Protein AF-A0A1G2DKD1-F1 (afdb_monomer_lite)

Secondary structure (DSSP, 8-state):
---------------------------SS--------------------THHHHHHHH-SSEEE---B-SEEEEEEEEEE-SSSEEEEEEEEETTEEEEEEEEEPPBPSSEEEEEEEEEEEEEPTTEEEEEEEEE--SSSS--TTTSPBPB-TTS-B-EEEEEE-TT---GGG-----

Foldseek 3Di:
DDDDDDDDDDDPPDDPDDDDDDPDDDDDDDDDDDDDDDDDDDDDPPPVQCDVVVVVVQPQWAWAAAAAAWFFKGWGAKTAAQAKWKWWKAFDDPNDGHDTFWIFWIDGNGMDGRTMIGGNDIDDAFGKMKIFIWHDDDPPDDDPVGGDFDADPVRHGHMDIHHYHNPGDHRNPDDPRD

Radius of gyration: 24.2 Å; chains: 1; bounding box: 94×56×39 Å

pLDDT: mean 76.63, std 26.27, range [29.2, 98.81]

Sequence (178 aa):
MQKNILIAVVALVVLVGGLWYAGMLNSLLGGAASSPDETQGDVGNTVPTSSGAQFAALGPNAIYVAEQRPGKELIANMVNLASRGYVVIHESLEGTPGPIIGNSELLEKAENNNVRIVLSRPAYDDEELIAMLHSEKEYAGFDPVKDLPIKDTAGNPVHMIFHVSAGAPDPATVEVAF

InterPro domains:
  IPR055706 Cell surface glycoprotein 1/2, DUF7282 [PF23951] (65-159)

Organism: NCBI:txid1798667

Structure (mmCIF, N/CA/C/O backbone):
data_AF-A0A1G2DKD1-F1
#
_entry.id   AF-A0A1G2DKD1-F1
#
loop_
_atom_site.group_PDB
_atom_site.id
_atom_site.type_symbol
_atom_site.label_atom_id
_atom_site.label_alt_id
_atom_site.label_comp_id
_atom_site.label_asym_id
_atom_site.label_entity_id
_atom_site.label_seq_id
_atom_site.pdbx_PDB_ins_code
_atom_site.Cartn_x
_atom_site.Cartn_y
_atom_site.Cartn_z
_atom_site.occupancy
_atom_site.B_iso_or_equiv
_atom_site.auth_seq_id
_atom_site.auth_comp_id
_atom_site.auth_asym_id
_atom_site.auth_atom_id
_atom_site.pdbx_PDB_model_num
ATOM 1 N N . MET A 1 1 ? -55.935 -20.746 -15.051 1.00 37.72 1 MET A N 1
ATOM 2 C CA . MET A 1 1 ? -55.116 -21.976 -14.987 1.00 37.72 1 MET A CA 1
ATOM 3 C C . MET A 1 1 ? -53.749 -21.604 -14.434 1.00 37.72 1 MET A C 1
ATOM 5 O O . MET A 1 1 ? -52.979 -20.966 -15.136 1.00 37.72 1 MET A O 1
ATOM 9 N N . GLN A 1 2 ? -53.497 -21.909 -13.160 1.00 37.88 2 GLN A N 1
ATOM 10 C CA . GLN A 1 2 ? -52.181 -21.797 -12.525 1.00 37.88 2 GLN A CA 1
ATOM 11 C C . GLN A 1 2 ? -51.426 -23.112 -12.731 1.00 37.88 2 GLN A C 1
ATOM 13 O O . GLN A 1 2 ? -52.032 -24.181 -12.647 1.00 37.88 2 GLN A O 1
ATOM 18 N N . LYS A 1 3 ? -50.123 -23.040 -13.010 1.00 51.81 3 LYS A N 1
ATOM 19 C CA . LYS A 1 3 ? -49.246 -24.208 -13.105 1.00 51.81 3 LYS A CA 1
ATOM 20 C C . LYS A 1 3 ? -48.131 -24.041 -12.074 1.00 51.81 3 LYS A C 1
ATOM 22 O O . LYS A 1 3 ? -47.161 -23.336 -12.321 1.00 51.81 3 LYS A O 1
ATOM 27 N N . ASN A 1 4 ? -48.302 -24.671 -10.916 1.00 42.78 4 ASN A N 1
ATOM 28 C CA . ASN A 1 4 ? -47.253 -24.836 -9.914 1.00 42.78 4 ASN A CA 1
ATOM 29 C C . ASN A 1 4 ? -46.437 -26.071 -10.312 1.00 42.78 4 ASN A C 1
ATOM 31 O O . ASN A 1 4 ? -47.014 -27.154 -10.413 1.00 42.78 4 ASN A O 1
ATOM 35 N N . ILE A 1 5 ? -45.125 -25.936 -10.529 1.00 53.78 5 ILE A N 1
ATOM 36 C CA . ILE A 1 5 ? -44.210 -27.082 -10.644 1.00 53.78 5 ILE A CA 1
ATOM 37 C C . ILE A 1 5 ? -42.954 -26.830 -9.795 1.00 53.78 5 ILE A C 1
ATOM 39 O O . ILE A 1 5 ? -42.378 -25.748 -9.815 1.00 53.78 5 ILE A O 1
ATOM 43 N N . LEU A 1 6 ? -42.641 -27.880 -9.031 1.00 40.22 6 LEU A N 1
ATOM 44 C CA . LEU A 1 6 ? -41.645 -28.132 -7.987 1.00 40.22 6 LEU A CA 1
ATOM 45 C C . LEU A 1 6 ? -40.244 -27.502 -8.120 1.00 40.22 6 LEU A C 1
ATOM 47 O O . LEU A 1 6 ? -39.653 -27.439 -9.193 1.00 40.22 6 LEU A O 1
ATOM 51 N N . ILE A 1 7 ? -39.685 -27.197 -6.945 1.00 48.50 7 ILE A N 1
ATOM 52 C CA . ILE A 1 7 ? -38.282 -26.872 -6.655 1.00 48.50 7 ILE A CA 1
ATOM 53 C C . ILE A 1 7 ? -37.404 -28.128 -6.795 1.00 48.50 7 ILE A C 1
ATOM 55 O O . ILE A 1 7 ? -37.727 -29.166 -6.220 1.00 48.50 7 ILE A O 1
ATOM 59 N N . ALA A 1 8 ? -36.249 -28.001 -7.454 1.00 38.38 8 ALA A N 1
ATOM 60 C CA . ALA A 1 8 ? -35.098 -28.878 -7.252 1.00 38.38 8 ALA A CA 1
ATOM 61 C C . ALA A 1 8 ? -33.822 -28.025 -7.204 1.00 38.38 8 ALA A C 1
ATOM 63 O O . ALA A 1 8 ? -33.370 -27.484 -8.210 1.00 38.38 8 ALA A O 1
ATOM 64 N N . VAL A 1 9 ? -33.274 -27.887 -5.997 1.00 37.34 9 VAL A N 1
ATOM 65 C CA . VAL A 1 9 ? -31.916 -27.404 -5.742 1.00 37.34 9 VAL A CA 1
ATOM 66 C C . VAL A 1 9 ? -30.960 -28.469 -6.271 1.00 37.34 9 VAL A C 1
ATOM 68 O O . VAL A 1 9 ? -30.976 -29.597 -5.785 1.00 37.34 9 VAL A O 1
ATOM 71 N N . VAL A 1 10 ? -30.133 -28.129 -7.257 1.00 36.25 10 VAL A N 1
ATOM 72 C CA . VAL A 1 10 ? -29.004 -28.969 -7.670 1.00 36.25 10 VAL A CA 1
ATOM 73 C C . VAL A 1 10 ? -27.743 -28.134 -7.530 1.00 36.25 10 VAL A C 1
ATOM 75 O O . VAL A 1 10 ? -27.472 -27.238 -8.324 1.00 36.25 10 VAL A O 1
ATOM 78 N N . ALA A 1 11 ? -27.003 -28.423 -6.463 1.00 34.25 11 ALA A N 1
ATOM 79 C CA . ALA A 1 11 ? -25.645 -27.961 -6.260 1.00 34.25 11 ALA A CA 1
ATOM 80 C C . ALA A 1 11 ? -24.757 -28.532 -7.373 1.00 34.25 11 ALA A C 1
ATOM 82 O O . ALA A 1 11 ? -24.628 -29.750 -7.499 1.00 34.25 11 ALA A O 1
ATOM 83 N N . LEU A 1 12 ? -24.137 -27.660 -8.167 1.00 29.80 12 LEU A N 1
ATOM 84 C CA . LEU A 1 12 ? -23.048 -28.048 -9.054 1.00 29.80 12 LEU A CA 1
ATOM 85 C C . LEU A 1 12 ? -21.728 -27.678 -8.374 1.00 29.80 12 LEU A C 1
ATOM 87 O O . LEU A 1 12 ? -21.179 -26.598 -8.567 1.00 29.80 12 LEU A O 1
ATOM 91 N N . VAL A 1 13 ? -21.241 -28.601 -7.548 1.00 32.22 13 VAL A N 1
ATOM 92 C CA . VAL A 1 13 ? -19.846 -28.645 -7.112 1.00 32.22 13 VAL A CA 1
ATOM 93 C C . VAL A 1 13 ? -19.034 -29.136 -8.308 1.00 32.22 13 VAL A C 1
ATOM 95 O O . VAL A 1 13 ? -19.044 -30.325 -8.621 1.00 32.22 13 VAL A O 1
ATOM 98 N N . VAL A 1 14 ? -18.350 -28.229 -9.004 1.00 36.22 14 VAL A N 1
ATOM 99 C CA . VAL A 1 14 ? -17.312 -28.620 -9.964 1.00 36.22 14 VAL A CA 1
ATOM 100 C C . VAL A 1 14 ? -15.997 -28.729 -9.203 1.00 36.22 14 VAL A C 1
ATOM 102 O O . VAL A 1 14 ? -15.310 -27.749 -8.935 1.00 36.22 14 VAL A O 1
ATOM 105 N N . LEU A 1 15 ? -15.690 -29.970 -8.831 1.00 35.38 15 LEU A N 1
ATOM 106 C CA . LEU A 1 15 ? -14.383 -30.444 -8.396 1.00 35.38 15 LEU A CA 1
ATOM 107 C C . LEU A 1 15 ? -13.347 -30.231 -9.510 1.00 35.38 15 LEU A C 1
ATOM 109 O O . LEU A 1 15 ? -13.255 -31.045 -10.424 1.00 35.38 15 LEU A O 1
ATOM 113 N N . VAL A 1 16 ? -12.525 -29.189 -9.394 1.00 41.09 16 VAL A N 1
ATOM 114 C CA . VAL A 1 16 ? -11.147 -29.188 -9.921 1.00 41.09 16 VAL A CA 1
ATOM 115 C C . VAL A 1 16 ? -10.237 -28.553 -8.866 1.00 41.09 16 VAL A C 1
ATOM 117 O O . VAL A 1 16 ? -9.620 -27.515 -9.061 1.00 41.09 16 VAL A O 1
ATOM 120 N N . GLY A 1 17 ? -10.220 -29.166 -7.686 1.00 35.12 17 GLY A N 1
ATOM 121 C CA . GLY A 1 17 ? -9.303 -28.841 -6.600 1.00 35.12 17 GLY A CA 1
ATOM 122 C C . GLY A 1 17 ? -8.747 -30.146 -6.060 1.00 35.12 17 GLY A C 1
ATOM 123 O O . GLY A 1 17 ? -9.422 -30.838 -5.302 1.00 35.12 17 GLY A O 1
ATOM 124 N N . GLY A 1 18 ? -7.554 -30.527 -6.507 1.00 29.52 18 GLY A N 1
ATOM 125 C CA . GLY A 1 18 ? -6.906 -31.745 -6.040 1.00 29.52 18 GLY A CA 1
ATOM 126 C C . GLY A 1 18 ? -5.626 -32.072 -6.796 1.00 29.52 18 GLY A C 1
ATOM 127 O O . GLY A 1 18 ? -5.685 -32.429 -7.965 1.00 29.52 18 GLY A O 1
ATOM 128 N N . LEU A 1 19 ? -4.518 -32.039 -6.045 1.00 34.34 19 LEU A N 1
ATOM 129 C CA . LEU A 1 19 ? -3.216 -32.679 -6.287 1.00 34.34 19 LEU A CA 1
ATOM 130 C C . LEU A 1 19 ? -2.169 -31.907 -7.103 1.00 34.34 19 LEU A C 1
ATOM 132 O O . LEU A 1 19 ? -2.069 -32.082 -8.308 1.00 34.34 19 LEU A O 1
ATOM 136 N N . TRP A 1 20 ? -1.287 -31.209 -6.379 1.00 38.56 20 TRP A N 1
ATOM 137 C CA . TRP A 1 20 ? 0.163 -31.488 -6.360 1.00 38.56 20 TRP A CA 1
ATOM 138 C C . TRP A 1 20 ? 0.651 -31.300 -4.904 1.00 38.56 20 TRP A C 1
ATOM 140 O O . TRP A 1 20 ? 0.632 -30.192 -4.385 1.00 38.56 20 TRP A O 1
ATOM 150 N N . TYR A 1 21 ? 0.658 -32.381 -4.112 1.00 47.47 21 TYR A N 1
ATOM 151 C CA . TYR A 1 21 ? 1.835 -33.156 -3.655 1.00 47.47 21 TYR A CA 1
ATOM 152 C C . TYR A 1 21 ? 2.698 -32.397 -2.618 1.00 47.47 21 TYR A C 1
ATOM 154 O O . TYR A 1 21 ? 3.452 -31.502 -2.963 1.00 47.47 21 TYR A O 1
ATOM 162 N N . ALA A 1 22 ? 2.471 -32.571 -1.312 1.00 36.44 22 ALA A N 1
ATOM 163 C CA . ALA A 1 22 ? 2.976 -33.661 -0.459 1.00 36.44 22 ALA A CA 1
ATOM 164 C C . ALA A 1 22 ? 4.516 -33.701 -0.323 1.00 36.44 22 ALA A C 1
ATOM 166 O O . ALA A 1 22 ? 5.213 -34.361 -1.086 1.00 36.44 22 ALA A O 1
ATOM 167 N N . GLY A 1 23 ? 5.018 -33.049 0.730 1.00 34.97 23 GLY A N 1
ATOM 168 C CA . GLY A 1 23 ? 6.319 -33.297 1.359 1.00 34.97 23 GLY A CA 1
ATOM 169 C C . GLY A 1 23 ? 6.093 -33.620 2.836 1.00 34.97 23 GLY A C 1
ATOM 170 O O . GLY A 1 23 ? 6.298 -32.784 3.708 1.00 34.97 23 GLY A O 1
ATOM 171 N N . MET A 1 24 ? 5.543 -34.806 3.093 1.00 38.06 24 MET A N 1
ATOM 172 C CA . MET A 1 24 ? 5.198 -35.316 4.417 1.00 38.06 24 MET A CA 1
ATOM 173 C C . MET A 1 24 ? 6.457 -35.717 5.199 1.00 38.06 24 MET A C 1
ATOM 175 O O . MET A 1 24 ? 7.266 -36.505 4.721 1.00 38.06 24 MET A O 1
ATOM 179 N N . LEU A 1 25 ? 6.566 -35.175 6.415 1.00 43.88 25 LEU A N 1
ATOM 180 C CA . LEU A 1 25 ? 6.988 -35.840 7.655 1.00 43.88 25 LEU A CA 1
ATOM 181 C C . LEU A 1 25 ? 7.748 -37.171 7.484 1.00 43.88 25 LEU A C 1
ATOM 183 O O . LEU A 1 25 ? 7.137 -38.235 7.413 1.00 43.88 25 LEU A O 1
ATOM 187 N N . ASN A 1 26 ? 9.079 -37.115 7.557 1.00 35.94 26 ASN A N 1
ATOM 188 C CA . ASN A 1 26 ? 9.901 -38.264 7.933 1.00 35.94 26 ASN A CA 1
ATOM 189 C C . ASN A 1 26 ? 11.111 -37.808 8.760 1.00 35.94 26 ASN A C 1
ATOM 191 O O . ASN A 1 26 ? 12.180 -37.572 8.212 1.00 35.94 26 ASN A O 1
ATOM 195 N N . SER A 1 27 ? 10.932 -37.660 10.074 1.00 37.59 27 SER A N 1
ATOM 196 C CA . SER A 1 27 ? 12.035 -37.725 11.047 1.00 37.59 27 SER A CA 1
ATOM 197 C C . SER A 1 27 ? 11.489 -37.794 12.477 1.00 37.59 27 SER A C 1
ATOM 199 O O . SER A 1 27 ? 11.632 -36.867 13.271 1.00 37.59 27 SER A O 1
ATOM 201 N N . LEU A 1 28 ? 10.851 -38.910 12.815 1.00 33.91 28 LEU A N 1
ATOM 202 C CA . LEU A 1 28 ? 10.649 -39.337 14.197 1.00 33.91 28 LEU A CA 1
ATOM 203 C C . LEU A 1 28 ? 11.040 -40.815 14.256 1.00 33.91 28 LEU A C 1
ATOM 205 O O . LEU A 1 28 ? 10.446 -41.623 13.551 1.00 33.91 28 LEU A O 1
ATOM 209 N N . LEU A 1 29 ? 12.016 -41.122 15.123 1.00 35.84 29 LEU A N 1
ATOM 210 C CA . LEU A 1 29 ? 12.570 -42.443 15.479 1.00 35.84 29 LEU A CA 1
ATOM 211 C C . LEU A 1 29 ? 13.818 -42.903 14.695 1.00 35.84 29 LEU A C 1
ATOM 213 O O . LEU A 1 29 ? 13.785 -43.852 13.919 1.00 35.84 29 LEU A O 1
ATOM 217 N N . GLY A 1 30 ? 14.961 -42.292 15.012 1.00 34.75 30 GLY A N 1
ATOM 218 C CA . GLY A 1 30 ? 16.296 -42.843 14.757 1.00 34.75 30 GLY A CA 1
ATOM 219 C C . GLY A 1 30 ? 17.290 -42.212 15.729 1.00 34.75 30 GLY A C 1
ATOM 220 O O . GLY A 1 30 ? 17.668 -41.062 15.552 1.00 34.75 30 GLY A O 1
ATOM 221 N N . GLY A 1 31 ? 17.588 -42.911 16.824 1.00 30.16 31 GLY A N 1
ATOM 222 C CA . GLY A 1 31 ? 18.285 -42.358 17.982 1.00 30.16 31 GLY A CA 1
ATOM 223 C C . GLY A 1 31 ? 19.816 -42.403 17.952 1.00 30.16 31 GLY A C 1
ATOM 224 O O . GLY A 1 31 ? 20.443 -42.761 16.962 1.00 30.16 31 GLY A O 1
ATOM 225 N N . ALA A 1 32 ? 20.329 -42.136 19.157 1.00 33.97 32 ALA A N 1
ATOM 226 C CA . ALA A 1 32 ? 21.694 -42.229 19.675 1.00 33.97 32 ALA A CA 1
ATOM 227 C C . ALA A 1 32 ? 22.567 -40.966 19.568 1.00 33.97 32 ALA A C 1
ATOM 229 O O . ALA A 1 32 ? 22.875 -40.438 18.506 1.00 33.97 32 ALA A O 1
ATOM 230 N N . ALA A 1 33 ? 22.939 -40.513 20.764 1.00 37.53 33 ALA A N 1
ATOM 231 C CA . ALA A 1 33 ? 23.747 -39.361 21.095 1.00 37.53 33 ALA A CA 1
ATOM 232 C C . ALA A 1 33 ? 25.248 -39.613 20.914 1.00 37.53 33 ALA A C 1
ATOM 234 O O . ALA A 1 33 ? 25.717 -40.717 21.178 1.00 37.53 33 ALA A O 1
ATOM 235 N N . SER A 1 34 ? 25.982 -38.534 20.634 1.00 33.44 34 SER A N 1
ATOM 236 C CA . SER A 1 34 ? 27.304 -38.261 21.214 1.00 33.44 34 SER A CA 1
ATOM 237 C C . SER A 1 34 ? 27.776 -36.855 20.820 1.00 33.44 34 SER A C 1
ATOM 239 O O . SER A 1 34 ? 28.130 -36.621 19.669 1.00 33.44 34 SER A O 1
ATOM 241 N N . SER A 1 35 ? 27.791 -35.939 21.789 1.00 35.47 35 SER A N 1
ATOM 242 C CA . SER A 1 35 ? 28.790 -34.857 21.889 1.00 35.47 35 SER A CA 1
ATOM 243 C C . SER A 1 35 ? 29.946 -35.368 22.774 1.00 35.47 35 SER A C 1
ATOM 245 O O . SER A 1 35 ? 29.730 -36.381 23.451 1.00 35.47 35 SER A O 1
ATOM 247 N N . PRO A 1 36 ? 31.112 -34.696 22.895 1.00 47.81 36 PRO A N 1
ATOM 248 C CA . PRO A 1 36 ? 31.527 -33.409 22.315 1.00 47.81 36 PRO A CA 1
ATOM 249 C C . PRO A 1 36 ? 32.906 -33.465 21.615 1.00 47.81 36 PRO A C 1
ATOM 251 O O . PRO A 1 36 ? 33.673 -34.394 21.839 1.00 47.81 36 PRO A O 1
ATOM 254 N N . ASP A 1 37 ? 33.262 -32.433 20.847 1.00 29.20 37 ASP A N 1
ATOM 255 C CA . ASP A 1 37 ? 34.625 -31.890 20.932 1.00 29.20 37 ASP A CA 1
ATOM 256 C C . ASP A 1 37 ? 34.642 -30.418 20.506 1.00 29.20 37 ASP A C 1
ATOM 258 O O . ASP A 1 37 ? 34.104 -30.041 19.463 1.00 29.20 37 ASP A O 1
ATOM 262 N N . GLU A 1 38 ? 35.213 -29.585 21.369 1.00 34.66 38 GLU A N 1
ATOM 263 C CA . GLU A 1 38 ? 35.438 -28.169 21.131 1.00 34.66 38 GLU A CA 1
ATOM 264 C C . GLU A 1 38 ? 36.700 -28.009 20.282 1.00 34.66 38 GLU A C 1
ATOM 266 O O . GLU A 1 38 ? 37.768 -28.517 20.611 1.00 34.66 38 GLU A O 1
ATOM 271 N N . THR A 1 39 ? 36.639 -27.205 19.225 1.00 30.53 39 THR A N 1
ATOM 272 C CA . THR A 1 39 ? 37.826 -26.457 18.809 1.00 30.53 39 THR A CA 1
ATOM 273 C C . THR A 1 39 ? 37.407 -25.039 18.478 1.00 30.53 39 THR A C 1
ATOM 275 O O . THR A 1 39 ? 36.805 -24.740 17.450 1.00 30.53 39 THR A O 1
ATOM 278 N N . GLN A 1 40 ? 37.720 -24.184 19.442 1.00 41.44 40 GLN A N 1
ATOM 279 C CA . GLN A 1 40 ? 37.641 -22.741 19.416 1.00 41.44 40 GLN A CA 1
ATOM 280 C C . GLN A 1 40 ? 38.535 -22.194 18.292 1.00 41.44 40 GLN A C 1
ATOM 282 O O . GLN A 1 40 ? 39.760 -22.266 18.361 1.00 41.44 40 GLN A O 1
ATOM 287 N N . GLY A 1 41 ? 37.904 -21.648 17.257 1.00 32.88 41 GLY A N 1
ATOM 288 C CA . GLY A 1 41 ? 38.518 -20.766 16.272 1.00 32.88 41 GLY A CA 1
ATOM 289 C C . GLY A 1 41 ? 37.771 -19.443 16.300 1.00 32.88 41 GLY A C 1
ATOM 290 O O . GLY A 1 41 ? 36.762 -19.288 15.620 1.00 32.88 41 GLY A O 1
ATOM 291 N N . ASP A 1 42 ? 38.236 -18.526 17.144 1.00 50.31 42 ASP A N 1
ATOM 292 C CA . ASP A 1 42 ? 37.802 -17.133 17.183 1.00 50.31 42 ASP A CA 1
ATOM 293 C C . ASP A 1 42 ? 38.145 -16.456 15.846 1.00 50.31 42 ASP A C 1
ATOM 295 O O . ASP A 1 42 ? 39.295 -16.124 15.560 1.00 50.31 42 ASP A O 1
ATOM 299 N N . VAL A 1 43 ? 37.134 -16.302 14.996 1.00 44.56 43 VAL A N 1
ATOM 300 C CA . VAL A 1 43 ? 37.123 -15.351 13.885 1.00 44.56 43 VAL A CA 1
ATOM 301 C C . VAL A 1 43 ? 35.816 -14.599 14.023 1.00 44.56 43 VAL A C 1
ATOM 303 O O . VAL A 1 43 ? 34.747 -15.186 13.873 1.00 44.56 43 VAL A O 1
ATOM 306 N N . GLY A 1 44 ? 35.936 -13.323 14.395 1.00 37.66 44 GLY A N 1
ATOM 307 C CA . GLY A 1 44 ? 34.857 -12.413 14.757 1.00 37.66 44 GLY A CA 1
ATOM 308 C C . GLY A 1 44 ? 33.536 -12.719 14.064 1.00 37.66 44 GLY A C 1
ATOM 309 O O . GLY A 1 44 ? 33.346 -12.422 12.886 1.00 37.66 44 GLY A O 1
ATOM 310 N N . ASN A 1 45 ? 32.616 -13.286 14.840 1.00 38.47 45 ASN A N 1
ATOM 311 C CA . ASN A 1 45 ? 31.221 -13.431 14.481 1.00 38.47 45 ASN A CA 1
ATOM 312 C C . ASN A 1 45 ? 30.599 -12.030 14.491 1.00 38.47 45 ASN A C 1
ATOM 314 O O . ASN A 1 45 ? 29.905 -11.642 15.430 1.00 38.47 45 ASN A O 1
ATOM 318 N N . THR A 1 46 ? 30.854 -11.244 13.445 1.00 37.72 46 THR A N 1
ATOM 319 C CA . THR A 1 46 ? 29.859 -10.273 13.015 1.00 37.72 46 THR A CA 1
ATOM 320 C C . THR A 1 46 ? 28.662 -11.111 12.606 1.00 37.72 46 THR A C 1
ATOM 322 O O . THR A 1 46 ? 28.570 -11.536 11.458 1.00 37.72 46 THR A O 1
ATOM 325 N N . VAL A 1 47 ? 27.768 -11.400 13.556 1.00 43.84 47 VAL A N 1
ATOM 326 C CA . VAL A 1 47 ? 26.369 -11.619 13.207 1.00 43.84 47 VAL A CA 1
ATOM 327 C C . VAL A 1 47 ? 26.038 -10.401 12.354 1.00 43.84 47 VAL A C 1
ATOM 329 O O . VAL A 1 47 ? 26.137 -9.288 12.880 1.00 43.84 47 VAL A O 1
ATOM 332 N N . PRO A 1 48 ? 25.788 -10.533 11.040 1.00 46.84 48 PRO A N 1
ATOM 333 C CA . PRO A 1 48 ? 25.253 -9.405 10.314 1.00 46.84 48 PRO A CA 1
ATOM 334 C C . PRO A 1 48 ? 23.943 -9.078 11.022 1.00 46.84 48 PRO A C 1
ATOM 336 O O . PRO A 1 48 ? 23.011 -9.882 11.003 1.00 46.84 48 PRO A O 1
ATOM 339 N N . THR A 1 49 ? 23.929 -7.954 11.741 1.00 42.69 49 THR A N 1
ATOM 340 C CA . THR A 1 49 ? 22.727 -7.400 12.351 1.00 42.69 49 THR A CA 1
ATOM 341 C C . THR A 1 49 ? 21.639 -7.424 11.289 1.00 42.69 49 THR A C 1
ATOM 343 O O . THR A 1 49 ? 21.849 -7.051 10.131 1.00 42.69 49 THR A O 1
ATOM 346 N N . SER A 1 50 ? 20.530 -8.015 11.688 1.00 54.78 50 SER A N 1
ATOM 347 C CA . SER A 1 50 ? 19.749 -9.009 10.965 1.00 54.78 50 SER A CA 1
ATOM 348 C C . SER A 1 50 ? 18.860 -8.460 9.854 1.00 54.78 50 SER A C 1
ATOM 350 O O . SER A 1 50 ? 18.068 -9.203 9.275 1.00 54.78 50 SER A O 1
ATOM 352 N N . SER A 1 51 ? 19.057 -7.204 9.461 1.00 54.97 51 SER A N 1
ATOM 353 C CA . SER A 1 51 ? 18.170 -6.546 8.517 1.00 54.97 51 SER A CA 1
ATOM 354 C C . SER A 1 51 ? 18.508 -6.900 7.076 1.00 54.97 51 SER A C 1
ATOM 356 O O . SER A 1 51 ? 17.652 -7.374 6.334 1.00 54.97 51 SER A O 1
ATOM 358 N N . GLY A 1 52 ? 19.785 -6.840 6.691 1.00 45.97 52 GLY A N 1
ATOM 359 C CA . GLY A 1 52 ? 20.206 -7.164 5.320 1.00 45.97 52 GLY A CA 1
ATOM 360 C C . GLY A 1 52 ? 19.911 -8.611 4.892 1.00 45.97 52 GLY A C 1
ATOM 361 O O . GLY A 1 52 ? 19.595 -8.859 3.729 1.00 45.97 52 GLY A O 1
ATOM 362 N N . ALA A 1 53 ? 19.970 -9.567 5.824 1.00 49.28 53 ALA A N 1
ATOM 363 C CA . ALA A 1 53 ? 19.701 -10.979 5.540 1.00 49.28 53 ALA A CA 1
ATOM 364 C C . ALA A 1 53 ? 18.200 -11.280 5.380 1.00 49.28 53 ALA A C 1
ATOM 366 O O . ALA A 1 53 ? 17.830 -12.114 4.555 1.00 49.28 53 ALA A O 1
ATOM 367 N N . GLN A 1 54 ? 17.335 -10.586 6.123 1.00 48.25 54 GLN A N 1
ATOM 368 C CA . GLN A 1 54 ? 15.881 -10.741 6.009 1.00 48.25 54 GLN A CA 1
ATOM 369 C C . GLN A 1 54 ? 15.322 -10.014 4.783 1.00 48.25 54 GLN A C 1
ATOM 371 O O . GLN A 1 54 ? 14.437 -10.540 4.113 1.00 48.25 54 GLN A O 1
ATOM 376 N N . PHE A 1 55 ? 15.908 -8.878 4.393 1.00 48.31 55 PHE A N 1
ATOM 377 C CA . PHE A 1 55 ? 15.562 -8.212 3.133 1.00 48.31 55 PHE A CA 1
ATOM 378 C C . PHE A 1 55 ? 15.976 -9.004 1.894 1.00 48.31 55 PHE A C 1
ATOM 380 O O . PHE A 1 55 ? 15.246 -9.015 0.905 1.00 48.31 55 PHE A O 1
ATOM 387 N N . ALA A 1 56 ? 17.107 -9.717 1.943 1.00 51.38 56 ALA A N 1
ATOM 388 C CA . ALA A 1 56 ? 17.518 -10.588 0.845 1.00 51.38 56 ALA A CA 1
ATOM 389 C C . ALA A 1 56 ? 16.472 -11.679 0.539 1.00 51.38 56 ALA A C 1
ATOM 391 O O . ALA A 1 56 ? 16.348 -12.098 -0.612 1.00 51.38 56 ALA A O 1
ATOM 392 N N . ALA A 1 57 ? 15.694 -12.102 1.543 1.00 57.31 57 ALA A N 1
ATOM 393 C CA . ALA A 1 57 ? 14.623 -13.081 1.378 1.00 57.31 57 ALA A CA 1
ATOM 394 C C . ALA A 1 57 ? 13.340 -12.497 0.750 1.00 57.31 57 ALA A C 1
ATOM 396 O O . ALA A 1 57 ? 12.605 -13.237 0.101 1.00 57.31 57 ALA A O 1
ATOM 397 N N . LEU A 1 58 ? 13.081 -11.191 0.897 1.00 65.50 58 LEU A N 1
ATOM 398 C CA . LEU A 1 58 ? 11.883 -10.521 0.359 1.00 65.50 58 LEU A CA 1
ATOM 399 C C . LEU A 1 58 ? 12.025 -10.107 -1.117 1.00 65.50 58 LEU A C 1
ATOM 401 O O . LEU A 1 58 ? 11.052 -9.705 -1.750 1.00 65.50 58 LEU A O 1
ATOM 405 N N . GLY A 1 59 ? 13.223 -10.241 -1.688 1.00 78.44 59 GLY A N 1
ATOM 406 C CA . GLY A 1 59 ? 13.511 -9.832 -3.058 1.00 78.44 59 GLY A CA 1
ATOM 407 C C . GLY A 1 59 ? 13.767 -8.324 -3.200 1.00 78.44 59 GLY A C 1
ATOM 408 O O . GLY A 1 59 ? 13.779 -7.574 -2.224 1.00 78.44 59 GLY A O 1
ATOM 409 N N . PRO A 1 60 ? 14.023 -7.843 -4.430 1.00 88.69 60 PRO A N 1
ATOM 410 C CA . PRO A 1 60 ? 14.455 -6.465 -4.666 1.00 88.69 60 PRO A CA 1
ATOM 411 C C . PRO A 1 60 ? 13.322 -5.434 -4.523 1.00 88.69 60 PRO A C 1
ATOM 413 O O . PRO A 1 60 ? 13.593 -4.237 -4.562 1.00 88.69 60 PRO A O 1
ATOM 416 N N . ASN A 1 61 ? 12.073 -5.886 -4.380 1.00 94.75 61 ASN A N 1
ATOM 417 C CA . ASN A 1 61 ? 10.926 -5.057 -4.034 1.00 94.75 61 ASN A CA 1
ATOM 418 C C . ASN A 1 61 ? 10.252 -5.673 -2.812 1.00 94.75 61 ASN A C 1
ATOM 420 O O . ASN A 1 61 ? 9.908 -6.851 -2.850 1.00 94.75 61 ASN A O 1
ATOM 424 N N . ALA A 1 62 ? 10.057 -4.889 -1.760 1.00 94.69 62 ALA A N 1
ATOM 425 C CA . ALA A 1 62 ? 9.482 -5.363 -0.509 1.00 94.69 62 ALA A CA 1
ATOM 426 C C . ALA A 1 62 ? 8.666 -4.254 0.149 1.00 94.69 62 ALA A C 1
ATOM 428 O O . ALA A 1 62 ? 8.975 -3.073 -0.004 1.00 94.69 62 ALA A O 1
ATOM 429 N N . ILE A 1 63 ? 7.643 -4.635 0.903 1.00 95.12 63 ILE A N 1
ATOM 430 C CA . ILE A 1 63 ? 6.831 -3.713 1.689 1.00 95.12 63 ILE A CA 1
ATOM 431 C C . ILE A 1 63 ? 6.527 -4.337 3.044 1.00 95.12 63 ILE A C 1
ATOM 433 O O . ILE A 1 63 ? 6.250 -5.531 3.133 1.00 95.12 63 ILE A O 1
ATOM 437 N N . TYR A 1 64 ? 6.585 -3.518 4.088 1.00 94.44 64 TYR A N 1
ATOM 438 C CA . TYR A 1 64 ? 6.129 -3.867 5.422 1.00 94.44 64 TYR A CA 1
ATOM 439 C C . TYR A 1 64 ? 5.232 -2.756 5.965 1.00 94.44 64 TYR A C 1
ATOM 441 O O . TYR A 1 64 ? 5.598 -1.576 5.953 1.00 94.44 64 TYR A O 1
ATOM 449 N N . VAL A 1 65 ? 4.055 -3.153 6.442 1.00 95.50 65 VAL A N 1
ATOM 450 C CA . VAL A 1 65 ? 3.051 -2.276 7.044 1.00 95.50 65 VAL A CA 1
ATOM 451 C C . VAL A 1 65 ? 2.603 -2.927 8.345 1.00 95.50 65 VAL A C 1
ATOM 453 O O . VAL A 1 65 ? 2.061 -4.031 8.334 1.00 95.50 65 VAL A O 1
ATOM 456 N N . ALA A 1 66 ? 2.857 -2.263 9.468 1.00 94.94 66 ALA A N 1
ATOM 457 C CA . ALA A 1 66 ? 2.323 -2.680 10.756 1.00 94.94 66 ALA A CA 1
ATOM 458 C C . ALA A 1 66 ? 0.806 -2.446 10.816 1.00 94.94 66 ALA A C 1
ATOM 460 O O . ALA A 1 66 ? 0.249 -1.707 10.000 1.00 94.94 66 ALA A O 1
ATOM 461 N N . GLU A 1 67 ? 0.141 -3.023 11.816 1.00 95.81 67 GLU A N 1
ATOM 462 C CA . GLU A 1 67 ? -1.252 -2.681 12.111 1.00 95.81 67 GLU A CA 1
ATOM 463 C C . GLU A 1 67 ? -1.419 -1.168 12.285 1.00 95.81 67 GLU A C 1
ATOM 465 O O . GLU A 1 67 ? -0.563 -0.480 12.848 1.00 95.81 67 GLU A O 1
ATOM 470 N N . GLN A 1 68 ? -2.527 -0.650 11.770 1.00 97.38 68 GLN A N 1
ATOM 471 C CA . GLN A 1 68 ? -2.792 0.783 11.732 1.00 97.38 68 GLN A CA 1
ATOM 472 C C . GLN A 1 68 ? -3.950 1.124 12.662 1.00 97.38 68 GLN A C 1
ATOM 474 O O . GLN A 1 68 ? -4.829 0.305 12.914 1.00 97.38 68 GLN A O 1
ATOM 479 N N . ARG A 1 69 ? -3.997 2.366 13.140 1.00 97.06 69 ARG A N 1
ATOM 480 C CA . ARG A 1 69 ? -5.191 2.890 13.812 1.00 97.06 69 ARG A CA 1
ATOM 481 C C . ARG A 1 69 ? -6.204 3.409 12.786 1.00 97.06 69 ARG A C 1
ATOM 483 O O . ARG A 1 69 ? -5.791 3.833 11.705 1.00 97.06 69 ARG A O 1
ATOM 490 N N . PRO A 1 70 ? -7.505 3.463 13.127 1.00 98.19 70 PRO A N 1
ATOM 491 C CA . PRO A 1 70 ? -8.506 4.101 12.279 1.00 98.19 70 PRO A CA 1
ATOM 492 C C . PRO A 1 70 ? -8.140 5.559 11.971 1.00 98.19 70 PRO A C 1
ATOM 494 O O . PRO A 1 70 ? -7.724 6.308 12.859 1.00 98.19 70 PRO A O 1
ATOM 497 N N . GLY A 1 71 ? -8.314 5.989 10.721 1.00 97.94 71 GLY A N 1
ATOM 498 C CA . GLY A 1 71 ? -7.904 7.328 10.296 1.00 97.94 71 GLY A CA 1
ATOM 499 C C . GLY A 1 71 ? -7.747 7.488 8.787 1.00 97.94 71 GLY A C 1
ATOM 500 O O . GLY A 1 71 ? -7.954 6.559 8.018 1.00 97.94 71 GLY A O 1
ATOM 501 N N . LYS A 1 72 ? -7.403 8.702 8.344 1.00 98.00 72 LYS A N 1
ATOM 502 C CA . LYS A 1 72 ? -7.179 9.020 6.919 1.00 98.00 72 LYS A CA 1
ATOM 503 C C . LYS A 1 72 ? -5.726 8.906 6.470 1.00 98.00 72 LYS A C 1
ATOM 505 O O . LYS A 1 72 ? -5.446 9.103 5.291 1.00 98.00 72 LYS A O 1
ATOM 510 N N . GLU A 1 73 ? -4.814 8.641 7.388 1.00 97.69 73 GLU A N 1
ATOM 511 C CA . GLU A 1 73 ? -3.390 8.577 7.101 1.00 97.69 73 GLU A CA 1
ATOM 512 C C . GLU A 1 73 ? -2.853 7.250 7.606 1.00 97.69 73 GLU A C 1
ATOM 514 O O . GLU A 1 73 ? -3.101 6.888 8.755 1.00 97.69 73 GLU A O 1
ATOM 519 N N . LEU A 1 74 ? -2.132 6.550 6.739 1.00 97.81 74 LEU A N 1
ATOM 520 C CA . LEU A 1 74 ? -1.435 5.314 7.065 1.00 97.81 74 LEU A CA 1
ATOM 521 C C . LEU A 1 74 ? 0.067 5.514 6.897 1.00 97.81 74 LEU A C 1
ATOM 523 O O . LEU A 1 74 ? 0.516 6.424 6.190 1.00 97.81 74 LEU A O 1
ATOM 527 N N . ILE A 1 75 ? 0.837 4.630 7.520 1.00 97.69 75 ILE A N 1
ATOM 528 C CA . ILE A 1 75 ? 2.289 4.589 7.380 1.00 97.69 75 ILE A CA 1
ATOM 529 C C . ILE A 1 75 ? 2.700 3.199 6.907 1.00 97.69 75 ILE A C 1
ATOM 531 O O . ILE A 1 75 ? 2.503 2.220 7.623 1.00 97.69 75 ILE A O 1
ATOM 535 N N . ALA A 1 76 ? 3.320 3.123 5.729 1.00 97.12 76 ALA A N 1
ATOM 536 C CA . ALA A 1 76 ? 4.115 1.962 5.354 1.00 97.12 76 ALA A CA 1
ATOM 537 C C . ALA A 1 76 ? 5.501 2.112 5.987 1.00 97.12 76 ALA A C 1
ATOM 539 O O . ALA A 1 76 ? 6.274 3.008 5.643 1.00 97.12 76 ALA A O 1
ATOM 540 N N . ASN A 1 77 ? 5.786 1.260 6.966 1.00 94.56 77 ASN A N 1
ATOM 541 C CA . ASN A 1 77 ? 6.969 1.358 7.813 1.00 94.56 77 ASN A CA 1
ATOM 542 C C . ASN A 1 77 ? 8.265 1.232 7.010 1.00 94.56 77 ASN A C 1
ATOM 544 O O . ASN A 1 77 ? 9.205 1.983 7.254 1.00 94.56 77 ASN A O 1
ATOM 548 N N . MET A 1 78 ? 8.288 0.324 6.034 1.00 93.56 78 MET A N 1
ATOM 549 C CA . MET A 1 78 ? 9.433 0.098 5.157 1.00 93.56 78 MET A CA 1
ATOM 550 C C . MET A 1 78 ? 8.945 -0.273 3.761 1.00 93.56 78 MET A C 1
ATOM 552 O O . MET A 1 78 ? 8.018 -1.072 3.600 1.00 93.56 78 MET A O 1
ATOM 556 N N . VAL A 1 79 ? 9.572 0.316 2.749 1.00 96.06 79 VAL A N 1
ATOM 557 C CA . VAL A 1 79 ? 9.330 0.039 1.336 1.00 96.06 79 VAL A CA 1
ATOM 558 C C . VAL A 1 79 ? 10.671 0.008 0.617 1.00 96.06 79 VAL A C 1
ATOM 560 O O . VAL A 1 79 ? 11.338 1.032 0.504 1.00 96.06 79 VAL A O 1
ATOM 563 N N . ASN A 1 80 ? 11.062 -1.145 0.088 1.00 95.12 80 ASN A N 1
ATOM 564 C CA . ASN A 1 80 ? 12.228 -1.260 -0.778 1.00 95.12 80 ASN A CA 1
ATOM 565 C C . ASN A 1 80 ? 11.777 -1.367 -2.234 1.00 95.12 80 ASN A C 1
ATOM 567 O O . ASN A 1 80 ? 10.890 -2.162 -2.553 1.00 95.12 80 ASN A O 1
ATOM 571 N N . LEU A 1 81 ? 12.395 -0.580 -3.112 1.00 96.50 81 LEU A N 1
ATOM 572 C CA . LEU A 1 81 ? 12.029 -0.493 -4.520 1.00 96.50 81 LEU A CA 1
ATOM 573 C C . LEU A 1 81 ? 13.240 -0.647 -5.444 1.00 96.50 81 LEU A C 1
ATOM 575 O O . LEU A 1 81 ? 14.204 0.119 -5.403 1.00 96.50 81 LEU A O 1
ATOM 579 N N . ALA A 1 82 ? 13.138 -1.589 -6.381 1.00 95.94 82 ALA A N 1
ATOM 580 C CA . ALA A 1 82 ? 14.108 -1.804 -7.453 1.00 95.94 82 ALA A CA 1
ATOM 581 C C . ALA A 1 82 ? 14.005 -0.756 -8.575 1.00 95.94 82 ALA A C 1
ATOM 583 O O . ALA A 1 82 ? 14.889 -0.660 -9.435 1.00 95.94 82 ALA A O 1
ATOM 584 N N . SER A 1 83 ? 12.920 0.019 -8.601 1.00 95.50 83 SER A N 1
ATOM 585 C CA . SER A 1 83 ? 12.639 1.137 -9.509 1.00 95.50 83 SER A CA 1
ATOM 586 C C . SER A 1 83 ? 11.613 2.064 -8.862 1.00 95.50 83 SER A C 1
ATOM 588 O O . SER A 1 83 ? 10.872 1.628 -7.992 1.00 95.50 83 SER A O 1
ATOM 590 N N . ARG A 1 84 ? 11.566 3.327 -9.288 1.00 97.25 84 ARG A N 1
ATOM 591 C CA . ARG A 1 84 ? 10.647 4.337 -8.736 1.00 97.25 84 ARG A CA 1
ATOM 592 C C . ARG A 1 84 ? 9.192 3.860 -8.812 1.00 97.25 84 ARG A C 1
ATOM 594 O O . ARG A 1 84 ? 8.827 3.141 -9.748 1.00 97.25 84 ARG A O 1
ATOM 601 N N . GLY A 1 85 ? 8.374 4.250 -7.842 1.00 98.00 85 GLY A N 1
ATOM 602 C CA . GLY A 1 85 ? 7.009 3.743 -7.745 1.00 98.00 85 GLY A CA 1
ATOM 603 C C . GLY A 1 85 ? 6.214 4.283 -6.566 1.00 98.00 85 GLY A C 1
ATOM 604 O O . GLY A 1 85 ? 6.591 5.271 -5.941 1.00 98.00 85 GLY A O 1
ATOM 605 N N . TYR A 1 86 ? 5.110 3.607 -6.275 1.00 98.56 86 TYR A N 1
ATOM 606 C CA . TYR A 1 86 ? 4.111 4.014 -5.296 1.00 98.56 86 TYR A CA 1
ATOM 607 C C . TYR A 1 86 ? 3.745 2.861 -4.366 1.00 98.56 86 TYR A C 1
ATOM 609 O O . TYR A 1 86 ? 3.761 1.695 -4.769 1.00 98.56 86 TYR A O 1
ATOM 617 N N . VAL A 1 87 ? 3.334 3.202 -3.146 1.00 98.69 87 VAL A N 1
ATOM 618 C CA . VAL A 1 87 ? 2.485 2.334 -2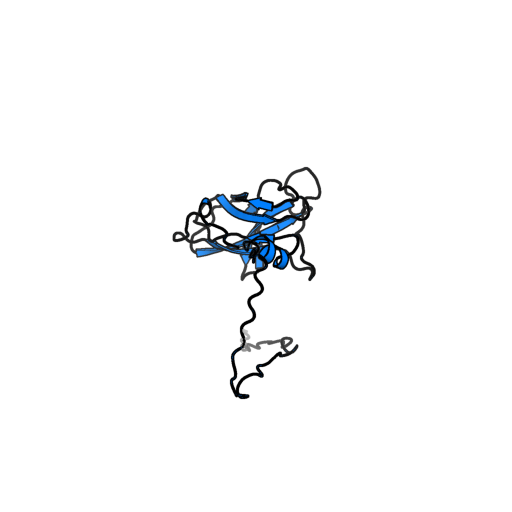.324 1.00 98.69 87 VAL A CA 1
ATOM 619 C C . VAL A 1 87 ? 1.037 2.710 -2.592 1.00 98.69 87 VAL A C 1
ATOM 621 O O . VAL A 1 87 ? 0.674 3.878 -2.468 1.00 98.69 87 VAL A O 1
ATOM 624 N N . VAL A 1 88 ? 0.210 1.728 -2.928 1.00 98.75 88 VAL A N 1
ATOM 625 C CA . VAL A 1 88 ? -1.220 1.893 -3.204 1.0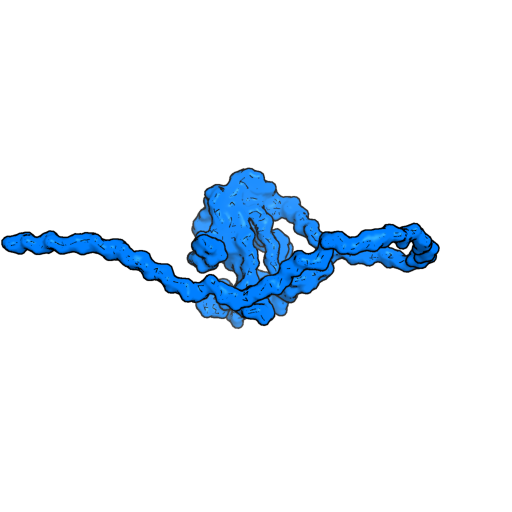0 98.75 88 VAL A CA 1
ATOM 626 C C . VAL A 1 88 ? -2.011 1.054 -2.214 1.00 98.75 88 VAL A C 1
ATOM 628 O O . VAL A 1 88 ? -1.660 -0.094 -1.948 1.00 98.75 88 VAL A O 1
ATOM 631 N N . ILE A 1 89 ? -3.071 1.628 -1.650 1.00 98.81 89 ILE A N 1
ATOM 632 C CA . ILE A 1 89 ? -3.924 0.965 -0.663 1.00 98.81 89 ILE A CA 1
ATOM 633 C C . ILE A 1 89 ? -5.226 0.559 -1.332 1.00 98.81 89 ILE A C 1
ATOM 635 O O . ILE A 1 89 ? -5.954 1.408 -1.851 1.00 98.81 89 ILE A O 1
ATOM 639 N N . HIS A 1 90 ? -5.519 -0.733 -1.283 1.00 98.81 90 HIS A N 1
ATOM 640 C CA . HIS A 1 90 ? -6.770 -1.326 -1.727 1.00 98.81 90 HIS A CA 1
ATOM 641 C C . HIS A 1 90 ? -7.621 -1.742 -0.527 1.00 98.81 90 HIS A C 1
ATOM 643 O O . HIS A 1 90 ? -7.091 -2.180 0.497 1.00 98.81 90 HIS A O 1
ATOM 649 N N . GLU A 1 91 ? -8.942 -1.675 -0.685 1.00 98.38 91 GLU A N 1
ATOM 650 C CA . GLU A 1 91 ? -9.854 -2.452 0.160 1.00 98.38 91 GLU A CA 1
ATOM 651 C C . GLU A 1 91 ? -9.560 -3.949 -0.012 1.00 98.38 91 GLU A C 1
ATOM 653 O O . GLU A 1 91 ? -9.229 -4.389 -1.119 1.00 98.38 91 GLU A O 1
ATOM 658 N N . SER A 1 92 ? -9.695 -4.737 1.055 1.00 98.12 92 SER A N 1
ATOM 659 C CA . SER A 1 92 ? -9.646 -6.196 0.946 1.00 98.12 92 SER A CA 1
ATOM 660 C C . SER A 1 92 ? -11.028 -6.760 0.615 1.00 98.12 92 SER A C 1
ATOM 662 O O . SER A 1 92 ? -12.013 -6.488 1.301 1.00 98.12 92 SER A O 1
ATOM 664 N N . LEU A 1 93 ? -11.100 -7.577 -0.432 1.00 96.81 93 LEU A N 1
ATOM 665 C CA . LEU A 1 93 ? -12.258 -8.393 -0.779 1.00 96.81 93 LEU A CA 1
ATOM 666 C C . LEU A 1 93 ? -11.875 -9.859 -0.574 1.00 96.81 93 LEU A C 1
ATOM 668 O O . LEU A 1 93 ? -11.350 -10.501 -1.482 1.00 96.81 93 LEU A O 1
ATOM 672 N N . GLU A 1 94 ? -12.078 -10.370 0.641 1.00 93.38 94 GLU A N 1
ATOM 673 C CA . GLU A 1 94 ? -11.697 -11.741 1.031 1.00 93.38 94 GLU A CA 1
ATOM 674 C C . GLU A 1 94 ? -10.203 -12.040 0.778 1.00 93.38 94 GLU A C 1
ATOM 676 O O . GLU A 1 94 ? -9.834 -13.079 0.230 1.00 93.38 94 GLU A O 1
ATOM 681 N N . GLY A 1 95 ? -9.330 -11.092 1.135 1.00 92.25 95 GLY A N 1
ATOM 682 C CA . GLY A 1 95 ? -7.883 -11.188 0.930 1.00 92.25 95 GLY A CA 1
ATOM 683 C C . GLY A 1 95 ? -7.423 -10.851 -0.491 1.00 92.25 95 GLY A C 1
ATOM 684 O O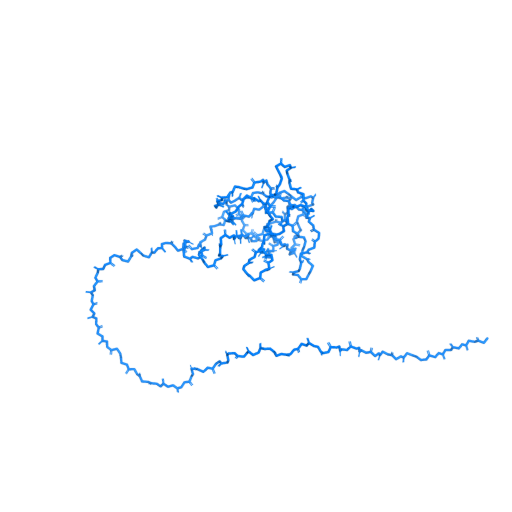 . GLY A 1 95 ? -6.229 -10.939 -0.786 1.00 92.25 95 GLY A O 1
ATOM 685 N N . THR A 1 96 ? -8.339 -10.455 -1.383 1.00 96.00 96 THR A N 1
ATOM 686 C CA . THR A 1 96 ? -8.008 -10.010 -2.743 1.00 96.00 96 THR A CA 1
ATOM 687 C C . THR A 1 96 ? -8.106 -8.486 -2.894 1.00 96.00 96 THR A C 1
ATOM 689 O O . THR A 1 96 ? -8.950 -7.861 -2.253 1.00 96.00 96 THR A O 1
ATOM 692 N N . PRO A 1 97 ? -7.261 -7.853 -3.732 1.00 97.88 97 PRO A N 1
ATOM 693 C CA . PRO A 1 97 ? -7.295 -6.404 -3.936 1.00 97.88 97 PRO A CA 1
ATOM 694 C C . PRO A 1 97 ? -8.613 -5.921 -4.560 1.00 97.88 97 PRO A C 1
ATOM 696 O O . PRO A 1 97 ? -8.962 -6.303 -5.678 1.00 97.88 97 PRO A O 1
ATOM 699 N N . GLY A 1 98 ? -9.316 -5.046 -3.842 1.00 98.06 98 GLY A N 1
ATOM 700 C CA . GLY A 1 98 ? -10.531 -4.359 -4.271 1.00 98.06 98 GLY A CA 1
ATOM 701 C C . GLY A 1 98 ? -10.278 -2.937 -4.795 1.00 98.06 98 GLY A C 1
ATOM 702 O O . GLY A 1 98 ? -9.227 -2.665 -5.383 1.00 98.06 98 GLY A O 1
ATOM 703 N N . PRO A 1 99 ? -11.237 -2.008 -4.620 1.00 98.25 99 PRO A N 1
ATOM 704 C CA . PRO A 1 99 ? -11.069 -0.598 -4.974 1.00 98.25 99 PRO A CA 1
ATOM 705 C C . PRO A 1 99 ? -9.846 0.057 -4.316 1.00 98.25 99 PRO A C 1
ATOM 707 O O . PRO A 1 99 ? -9.531 -0.216 -3.160 1.00 98.25 99 PRO A O 1
ATOM 710 N N . ILE A 1 100 ? -9.189 0.965 -5.043 1.00 98.69 100 ILE A N 1
ATOM 711 C CA . ILE A 1 100 ? -8.096 1.790 -4.508 1.00 98.69 100 ILE A CA 1
ATOM 712 C C . ILE A 1 100 ? -8.686 2.900 -3.642 1.00 98.69 100 ILE A C 1
ATOM 714 O O . ILE A 1 100 ? -9.551 3.652 -4.095 1.00 98.69 100 ILE A O 1
ATOM 718 N N . ILE A 1 101 ? -8.170 3.042 -2.424 1.00 98.69 101 ILE A N 1
ATOM 719 C CA . ILE A 1 101 ? -8.587 4.075 -1.473 1.00 98.69 101 ILE A CA 1
ATOM 720 C C . ILE A 1 101 ? -7.471 5.048 -1.093 1.00 98.69 101 ILE A C 1
ATOM 722 O O . ILE A 1 101 ? -7.769 6.011 -0.392 1.00 98.69 101 ILE A O 1
ATOM 726 N N . GLY A 1 102 ? -6.237 4.881 -1.572 1.00 98.44 102 GLY A N 1
ATOM 727 C CA . GLY A 1 102 ? -5.164 5.864 -1.385 1.00 98.44 102 GLY A CA 1
ATOM 728 C C . GLY A 1 102 ? -3.844 5.460 -2.035 1.00 98.44 102 GLY A C 1
ATOM 729 O O . GLY A 1 102 ? -3.673 4.312 -2.446 1.00 98.44 102 GLY A O 1
ATOM 730 N N . ASN A 1 103 ? -2.907 6.404 -2.108 1.00 98.62 103 ASN A N 1
ATOM 731 C CA . ASN A 1 103 ? -1.547 6.173 -2.592 1.00 98.62 103 ASN A CA 1
ATOM 732 C C . ASN A 1 103 ? -0.530 7.083 -1.884 1.00 98.62 103 ASN A C 1
ATOM 734 O O . ASN A 1 103 ? -0.883 8.142 -1.358 1.00 98.62 103 ASN A O 1
ATOM 738 N N . SER A 1 104 ? 0.732 6.661 -1.864 1.00 98.50 104 SER A N 1
ATOM 739 C CA . SER A 1 104 ? 1.853 7.478 -1.398 1.00 98.50 104 SER A CA 1
ATOM 740 C C . SER A 1 104 ? 2.225 8.563 -2.411 1.00 98.50 104 SER A C 1
ATOM 742 O O . SER A 1 104 ? 1.803 8.542 -3.571 1.00 98.50 104 SER A O 1
ATOM 744 N N . GLU A 1 105 ? 3.103 9.472 -1.995 1.00 97.31 105 GLU A N 1
ATOM 745 C CA . GLU A 1 105 ? 3.930 10.220 -2.943 1.00 97.31 105 GLU A CA 1
ATOM 746 C C . GLU A 1 105 ? 4.867 9.278 -3.722 1.00 97.31 105 GLU A C 1
ATOM 748 O O . GLU A 1 105 ? 5.019 8.098 -3.386 1.00 97.31 105 GLU A O 1
ATOM 753 N N . LEU A 1 106 ? 5.480 9.804 -4.784 1.00 97.50 106 LEU A N 1
ATOM 754 C CA . LEU A 1 106 ? 6.426 9.062 -5.611 1.00 97.50 106 LEU A CA 1
ATOM 755 C C . LEU A 1 106 ? 7.679 8.714 -4.804 1.00 97.50 106 LEU A C 1
ATOM 757 O O 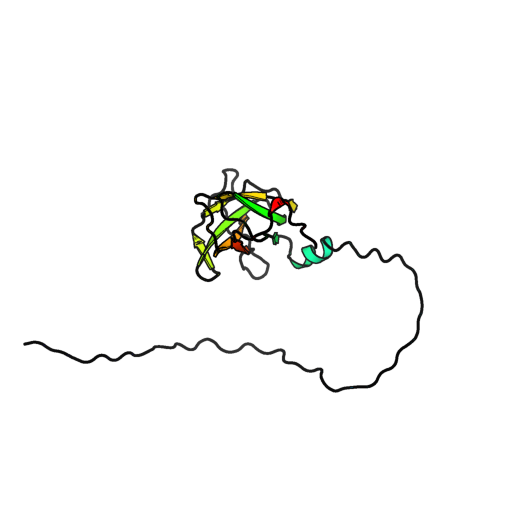. LEU A 1 106 ? 8.361 9.597 -4.287 1.00 97.50 106 LEU A O 1
ATOM 761 N N . LEU A 1 107 ? 7.984 7.423 -4.735 1.00 97.75 107 LEU A N 1
ATOM 762 C CA . LEU A 1 107 ? 9.135 6.884 -4.029 1.00 97.75 107 LEU A CA 1
ATOM 763 C C . LEU A 1 107 ? 10.296 6.642 -4.984 1.00 97.75 107 LEU A C 1
ATOM 765 O O . LEU A 1 107 ? 10.122 6.222 -6.134 1.00 97.75 107 LEU A O 1
ATOM 769 N N . GLU A 1 108 ? 11.503 6.873 -4.482 1.00 96.25 108 GLU A N 1
ATOM 770 C CA . GLU A 1 108 ? 12.723 6.651 -5.243 1.00 96.25 108 GLU A CA 1
ATOM 771 C C . GLU A 1 108 ? 13.157 5.181 -5.208 1.00 96.25 108 GLU A C 1
ATOM 773 O O . GLU A 1 108 ? 12.728 4.390 -4.364 1.00 96.25 108 GLU A O 1
ATOM 778 N N . LYS A 1 109 ? 14.039 4.816 -6.147 1.00 96.06 109 LYS A N 1
ATOM 779 C CA . LYS A 1 109 ? 14.688 3.499 -6.191 1.00 96.06 109 LYS A CA 1
ATOM 780 C C . LYS A 1 109 ? 15.669 3.357 -5.021 1.00 96.06 109 LYS A C 1
ATOM 782 O O . LYS A 1 109 ? 16.868 3.596 -5.179 1.00 96.06 109 LYS A O 1
ATOM 787 N N . ALA A 1 110 ? 15.146 3.001 -3.860 1.00 93.38 110 ALA A N 1
ATOM 788 C CA . ALA A 1 110 ? 15.881 2.774 -2.628 1.00 93.38 110 ALA A CA 1
ATOM 789 C C . ALA A 1 110 ? 14.960 2.115 -1.588 1.00 93.38 110 ALA A C 1
ATOM 791 O O . ALA A 1 110 ? 13.786 1.836 -1.850 1.00 93.38 110 ALA A O 1
ATOM 792 N N . GLU A 1 111 ? 15.498 1.925 -0.390 1.00 93.62 111 GLU A N 1
ATOM 793 C CA . GLU A 1 111 ? 14.696 1.784 0.817 1.00 93.62 111 GLU A CA 1
ATOM 794 C C . GLU A 1 111 ? 14.083 3.143 1.193 1.00 93.62 111 GLU A C 1
ATOM 796 O O . GLU A 1 111 ? 14.762 4.171 1.210 1.00 93.62 111 GLU A O 1
ATOM 801 N N . ASN A 1 112 ? 12.788 3.139 1.489 1.00 94.12 112 ASN A N 1
ATOM 802 C CA . ASN A 1 112 ? 12.004 4.277 1.937 1.00 94.12 112 ASN A CA 1
ATOM 803 C C . ASN A 1 112 ? 11.334 3.879 3.257 1.00 94.12 112 ASN A C 1
ATOM 805 O O . ASN A 1 112 ? 10.644 2.862 3.319 1.00 94.12 112 ASN A O 1
ATOM 809 N N . ASN A 1 113 ? 11.519 4.681 4.302 1.00 93.44 113 ASN A N 1
ATOM 810 C CA . ASN A 1 113 ? 11.018 4.382 5.642 1.00 93.44 113 ASN A CA 1
ATOM 811 C C . ASN A 1 113 ? 9.907 5.351 6.041 1.00 93.44 113 ASN A C 1
ATOM 813 O O . ASN A 1 113 ? 9.951 6.528 5.683 1.00 93.44 113 ASN A O 1
ATOM 817 N N . ASN A 1 114 ? 8.941 4.856 6.817 1.00 94.38 114 ASN A N 1
ATOM 818 C CA . ASN A 1 114 ? 7.796 5.622 7.316 1.00 94.38 114 ASN A CA 1
ATOM 819 C C . ASN A 1 114 ? 7.073 6.409 6.210 1.00 94.38 114 ASN A C 1
ATOM 821 O O . ASN A 1 114 ? 6.783 7.601 6.343 1.00 94.38 114 ASN A O 1
ATOM 825 N N . VAL A 1 115 ? 6.797 5.730 5.097 1.00 97.38 115 VAL A N 1
ATOM 826 C CA . VAL A 1 115 ? 6.111 6.304 3.943 1.00 97.38 115 VAL A CA 1
ATOM 827 C C . VAL A 1 115 ? 4.672 6.619 4.325 1.00 97.38 115 VAL A C 1
ATOM 829 O O . VAL A 1 115 ? 3.890 5.726 4.645 1.00 97.38 115 VAL A O 1
ATOM 832 N N . ARG A 1 116 ? 4.313 7.899 4.256 1.00 98.06 116 ARG A N 1
ATOM 833 C CA . ARG A 1 116 ? 2.951 8.375 4.492 1.00 98.06 116 ARG A CA 1
ATOM 834 C C . ARG A 1 116 ? 2.060 8.075 3.290 1.00 98.06 116 ARG A C 1
ATOM 836 O O . ARG A 1 116 ? 2.426 8.366 2.151 1.00 98.06 116 ARG A O 1
ATOM 843 N N . ILE A 1 117 ? 0.859 7.580 3.564 1.00 98.69 117 ILE A N 1
ATOM 844 C CA . ILE A 1 117 ? -0.206 7.401 2.577 1.00 98.69 117 ILE A CA 1
ATOM 845 C C . ILE A 1 117 ? -1.456 8.143 3.039 1.00 98.69 117 ILE A C 1
ATOM 847 O O . ILE A 1 117 ? -1.879 7.993 4.184 1.00 98.69 117 ILE A O 1
ATOM 851 N N . VAL A 1 118 ? -2.064 8.918 2.139 1.00 97.94 118 VAL A N 1
ATOM 852 C CA . VAL A 1 118 ? -3.327 9.619 2.400 1.00 97.94 118 VAL A CA 1
ATOM 853 C C . VAL A 1 118 ? -4.472 8.868 1.735 1.00 97.94 118 VAL A C 1
ATOM 855 O O . VAL A 1 118 ? -4.420 8.546 0.547 1.00 97.94 118 VAL A O 1
ATOM 858 N N . LEU A 1 119 ? -5.523 8.609 2.508 1.00 98.62 119 LEU A N 1
ATOM 859 C CA . LEU A 1 119 ? -6.704 7.896 2.054 1.00 98.62 119 LEU A CA 1
ATOM 860 C C . LEU A 1 119 ? -7.831 8.853 1.633 1.00 98.62 119 LEU A C 1
ATOM 862 O O . LEU A 1 119 ? -8.130 9.863 2.279 1.00 98.62 119 LEU A O 1
ATOM 866 N N . SER A 1 120 ? -8.524 8.483 0.561 1.00 98.31 120 SER A N 1
ATOM 867 C CA . SER A 1 120 ? -9.734 9.143 0.058 1.00 98.31 120 SER A CA 1
ATOM 868 C C . SER A 1 120 ? -10.873 9.110 1.089 1.00 98.31 120 SER A C 1
ATOM 870 O O . SER A 1 120 ? -11.530 10.131 1.336 1.00 98.31 120 SER A O 1
ATOM 872 N N . ARG A 1 121 ? -11.032 7.979 1.787 1.00 98.25 121 ARG A N 1
ATOM 873 C CA . ARG A 1 121 ? -11.903 7.795 2.956 1.00 98.25 121 ARG A CA 1
ATOM 874 C C . ARG A 1 121 ? -11.096 7.346 4.179 1.00 98.25 121 ARG A C 1
ATOM 876 O O . ARG A 1 121 ? -10.008 6.819 4.004 1.00 98.25 121 ARG A O 1
ATOM 883 N N . PRO A 1 122 ? -11.593 7.539 5.409 1.00 98.31 122 PRO A N 1
ATOM 884 C CA . PRO A 1 122 ? -10.946 6.950 6.574 1.00 98.31 122 PRO A CA 1
ATOM 885 C C . PRO A 1 122 ? -10.924 5.419 6.472 1.00 98.31 122 PRO A C 1
ATOM 887 O O . PRO A 1 122 ? -11.885 4.821 5.981 1.00 98.31 122 PRO A O 1
ATOM 890 N N . ALA A 1 123 ? -9.850 4.819 6.969 1.00 98.38 123 ALA A N 1
ATOM 891 C CA . ALA A 1 123 ? -9.820 3.436 7.403 1.00 98.38 123 ALA A CA 1
ATOM 892 C C . ALA A 1 123 ? -10.635 3.290 8.696 1.00 98.38 123 ALA A C 1
ATOM 894 O O . ALA A 1 123 ? -10.584 4.168 9.570 1.00 98.38 123 ALA A O 1
ATOM 895 N N . TYR A 1 124 ? -11.392 2.206 8.800 1.00 98.25 124 TYR A N 1
ATOM 896 C CA . TYR A 1 124 ? -12.285 1.918 9.918 1.00 98.25 124 TYR A CA 1
ATOM 897 C C . TYR A 1 124 ? -11.689 0.864 10.849 1.00 98.25 124 TYR A C 1
ATOM 899 O O . TYR A 1 124 ? -10.794 0.122 10.469 1.00 98.25 124 TYR A O 1
ATOM 907 N N . ASP A 1 125 ? -12.171 0.826 12.088 1.00 98.31 125 ASP A N 1
ATOM 908 C CA . ASP A 1 125 ? -11.799 -0.228 13.033 1.00 98.31 125 ASP A CA 1
ATOM 909 C C . ASP A 1 125 ? -12.255 -1.603 12.522 1.00 98.31 125 ASP A C 1
ATOM 911 O O . ASP A 1 125 ? -13.296 -1.694 11.864 1.00 98.31 125 ASP A O 1
ATOM 915 N N . ASP A 1 126 ? -11.474 -2.641 12.821 1.00 97.56 126 ASP A N 1
ATOM 916 C CA . ASP A 1 126 ? -11.655 -4.024 12.356 1.00 97.56 126 ASP A CA 1
ATOM 917 C C . ASP A 1 126 ? -11.655 -4.194 10.819 1.00 97.56 126 ASP A C 1
ATOM 919 O O . ASP A 1 126 ? -12.211 -5.154 10.279 1.00 97.56 126 ASP A O 1
ATOM 923 N N . GLU A 1 127 ? -11.027 -3.267 10.093 1.00 97.75 127 GLU A N 1
ATOM 924 C CA . GLU A 1 127 ? -10.895 -3.326 8.636 1.00 97.75 127 GLU A CA 1
ATOM 925 C C . GLU A 1 127 ? -9.618 -4.065 8.204 1.00 97.75 127 GLU A C 1
ATOM 927 O O . GLU A 1 127 ? -8.542 -3.871 8.773 1.00 97.75 127 GLU A O 1
ATOM 932 N N . GLU A 1 128 ? -9.718 -4.871 7.146 1.00 98.25 128 GLU A N 1
ATOM 933 C CA . GLU A 1 128 ? -8.569 -5.460 6.457 1.00 98.25 128 GLU A CA 1
ATOM 934 C C . GLU A 1 128 ? -8.285 -4.686 5.161 1.00 98.25 128 GLU A C 1
ATOM 936 O O . GLU A 1 128 ? -9.176 -4.469 4.334 1.00 98.25 128 GLU A O 1
ATOM 941 N N . LEU A 1 129 ? -7.030 -4.285 4.968 1.00 98.69 129 LEU A N 1
ATOM 942 C CA . LEU A 1 129 ? -6.575 -3.519 3.811 1.00 98.69 129 LEU A CA 1
ATOM 943 C C . LEU A 1 129 ? -5.346 -4.168 3.178 1.00 98.69 129 LEU A C 1
ATOM 945 O O . LEU A 1 129 ? -4.609 -4.925 3.812 1.00 98.69 129 LEU A O 1
ATOM 949 N N . ILE A 1 130 ? -5.105 -3.839 1.910 1.00 98.81 130 ILE A N 1
ATOM 950 C CA . ILE A 1 130 ? -3.973 -4.368 1.148 1.00 98.81 130 ILE A CA 1
ATOM 951 C C . ILE A 1 130 ? -3.093 -3.217 0.679 1.00 98.81 130 ILE A C 1
ATOM 953 O O . ILE A 1 130 ? -3.534 -2.367 -0.090 1.00 98.81 130 ILE A O 1
ATOM 957 N N . ALA A 1 131 ? -1.832 -3.211 1.107 1.00 98.69 131 ALA A N 1
ATOM 958 C CA . ALA A 1 131 ? -0.812 -2.311 0.589 1.00 98.69 131 ALA A CA 1
ATOM 959 C C . ALA A 1 131 ? -0.049 -3.000 -0.544 1.00 98.69 131 ALA A C 1
ATOM 961 O O . ALA A 1 131 ? 0.569 -4.040 -0.331 1.00 98.69 131 ALA A O 1
ATOM 962 N N . MET A 1 132 ? -0.087 -2.428 -1.743 1.00 98.75 132 MET A N 1
ATOM 963 C CA . MET A 1 132 ? 0.509 -2.989 -2.955 1.00 98.75 132 MET A CA 1
ATOM 964 C C . MET A 1 132 ? 1.518 -2.023 -3.569 1.00 98.75 132 MET A C 1
ATOM 966 O O . MET A 1 132 ? 1.298 -0.813 -3.597 1.00 98.75 132 MET A O 1
ATOM 970 N N . LEU A 1 133 ? 2.619 -2.559 -4.093 1.00 98.69 133 LEU A N 1
ATOM 971 C CA . LEU A 1 133 ? 3.604 -1.773 -4.827 1.00 98.69 133 LEU A CA 1
ATOM 972 C C . LEU A 1 133 ? 3.193 -1.605 -6.290 1.00 98.69 133 LEU A C 1
ATOM 974 O O . LEU A 1 133 ? 2.909 -2.584 -6.979 1.00 98.69 133 LEU A O 1
ATOM 978 N N . HIS A 1 134 ? 3.224 -0.370 -6.781 1.00 98.56 134 HIS A N 1
ATOM 979 C CA . HIS A 1 134 ? 2.969 -0.021 -8.179 1.00 98.56 134 HIS A CA 1
ATOM 980 C C . HIS A 1 134 ? 4.193 0.667 -8.787 1.00 98.56 134 HIS A C 1
ATOM 982 O O . HIS A 1 134 ? 4.878 1.441 -8.120 1.00 98.56 134 HIS A O 1
ATOM 988 N N . SER A 1 135 ? 4.496 0.371 -10.051 1.00 97.00 135 SER A N 1
ATOM 989 C CA . SER A 1 135 ? 5.631 0.979 -10.754 1.00 97.00 135 SER A CA 1
ATOM 990 C C . SER A 1 135 ? 5.260 2.349 -11.298 1.00 97.00 135 SER A C 1
ATOM 992 O O . SER A 1 135 ? 4.188 2.464 -11.873 1.00 97.00 135 SER A O 1
ATOM 994 N N . GLU A 1 136 ? 6.170 3.315 -11.243 1.00 96.62 136 GLU A N 1
ATOM 995 C CA . GLU A 1 136 ? 6.028 4.589 -11.957 1.00 96.62 136 GLU A CA 1
ATOM 996 C C . GLU A 1 136 ? 6.492 4.439 -13.418 1.00 96.62 136 GLU A C 1
ATOM 998 O O . GLU A 1 136 ? 7.619 3.999 -13.683 1.00 96.62 136 GLU A O 1
ATOM 1003 N N . LYS A 1 137 ? 5.633 4.803 -14.375 1.00 90.19 137 LYS A N 1
ATOM 1004 C CA . LYS A 1 137 ? 5.917 4.786 -15.821 1.00 90.19 137 LYS A CA 1
ATOM 1005 C C . LYS A 1 137 ? 6.058 6.180 -16.439 1.00 90.19 137 LYS A C 1
ATOM 1007 O O . LYS A 1 137 ? 6.812 6.325 -17.405 1.00 90.19 137 LYS A O 1
ATOM 1012 N N . GLU A 1 138 ? 5.354 7.185 -15.930 1.00 85.12 138 GLU A N 1
ATOM 1013 C CA . GLU A 1 138 ? 5.263 8.537 -16.482 1.00 85.12 138 GLU A CA 1
ATOM 1014 C C . GLU A 1 138 ? 5.286 9.578 -15.356 1.00 85.12 138 GLU A C 1
ATOM 1016 O O . GLU A 1 138 ? 4.480 9.517 -14.451 1.00 85.12 138 GLU A O 1
ATOM 1021 N N . TYR A 1 139 ? 6.135 10.609 -15.436 1.00 76.19 139 TYR A N 1
ATOM 1022 C CA . TYR A 1 139 ? 6.285 11.636 -14.385 1.00 76.19 139 TYR A CA 1
ATOM 1023 C C . TYR A 1 139 ? 5.060 12.576 -14.222 1.00 76.19 139 TYR A C 1
ATOM 1025 O O . TYR A 1 139 ? 5.183 13.793 -14.375 1.00 76.19 139 TYR A O 1
ATOM 1033 N N . ALA A 1 140 ? 3.878 12.036 -13.928 1.00 83.75 140 ALA A N 1
ATOM 1034 C CA . ALA A 1 140 ? 2.595 12.733 -13.903 1.00 83.75 140 ALA A CA 1
ATOM 1035 C C . ALA A 1 140 ? 1.748 12.423 -12.653 1.00 83.75 140 ALA A C 1
ATOM 1037 O O . ALA A 1 140 ? 0.588 12.831 -12.593 1.00 83.75 140 ALA A O 1
ATOM 1038 N N . GLY A 1 141 ? 2.333 11.778 -11.638 1.00 91.00 141 GLY A N 1
ATOM 1039 C CA . GLY A 1 141 ? 1.592 11.300 -10.474 1.00 91.00 141 GLY A CA 1
ATOM 1040 C C . GLY A 1 141 ? 0.944 9.942 -10.743 1.00 91.00 141 GLY A C 1
ATOM 1041 O O . GLY A 1 141 ? 0.905 9.488 -11.882 1.00 91.00 141 GLY A O 1
ATOM 1042 N N . PHE A 1 142 ? 0.418 9.323 -9.685 1.00 96.06 142 PHE A N 1
ATOM 1043 C CA . PHE A 1 142 ? -0.133 7.975 -9.771 1.00 96.06 142 PHE A CA 1
ATOM 1044 C C . PHE A 1 142 ? -1.355 7.903 -10.706 1.00 96.06 142 PHE A C 1
ATOM 1046 O O . PHE A 1 142 ? -2.362 8.581 -10.481 1.00 96.06 142 PHE A O 1
ATOM 1053 N N . ASP A 1 143 ? -1.283 7.030 -11.709 1.00 95.81 143 ASP A N 1
ATOM 1054 C CA . ASP A 1 143 ? -2.369 6.666 -12.619 1.00 95.81 143 ASP A CA 1
ATOM 1055 C C . ASP A 1 143 ? -2.581 5.140 -12.579 1.00 95.81 143 ASP A C 1
ATOM 1057 O O . ASP A 1 143 ? -1.762 4.391 -13.115 1.00 95.81 143 ASP A O 1
ATOM 1061 N N . PRO A 1 144 ? -3.699 4.632 -12.024 1.00 94.56 144 PRO A N 1
ATOM 1062 C CA . PRO A 1 144 ? -3.917 3.192 -11.860 1.00 94.56 144 PRO A CA 1
ATOM 1063 C C . PRO A 1 144 ? -4.032 2.415 -13.183 1.00 94.56 144 PRO A C 1
ATOM 1065 O O . PRO A 1 144 ? -3.967 1.186 -13.177 1.00 94.56 144 PRO A O 1
ATOM 1068 N N . VAL A 1 145 ? -4.218 3.098 -14.319 1.00 95.00 145 VAL A N 1
ATOM 1069 C CA . VAL A 1 145 ? -4.238 2.468 -15.648 1.00 95.00 145 VAL A CA 1
ATOM 1070 C C . VAL A 1 145 ? -2.818 2.244 -16.173 1.00 95.00 145 VAL A C 1
ATOM 1072 O O . VAL A 1 145 ? -2.580 1.291 -16.918 1.00 95.00 145 VAL A O 1
ATOM 1075 N N . LYS A 1 146 ? -1.871 3.110 -15.800 1.00 95.38 146 LYS A N 1
ATOM 1076 C CA . LYS A 1 146 ? -0.498 3.109 -16.326 1.00 95.38 146 LYS A CA 1
ATOM 1077 C C . LYS A 1 146 ? 0.507 2.528 -15.340 1.00 95.38 146 LYS A C 1
ATOM 1079 O O . LYS A 1 146 ? 1.358 1.728 -15.735 1.00 95.38 146 LYS A O 1
ATOM 1084 N N . ASP A 1 147 ? 0.380 2.896 -14.075 1.00 97.44 147 ASP A N 1
ATOM 1085 C CA . ASP A 1 147 ? 1.246 2.477 -12.986 1.00 97.44 147 ASP A CA 1
ATOM 1086 C C . ASP A 1 147 ? 0.768 1.128 -12.474 1.00 97.44 147 ASP A C 1
ATOM 1088 O O . ASP A 1 147 ? -0.025 1.020 -11.543 1.00 97.44 147 ASP A O 1
ATOM 1092 N N . LEU A 1 148 ? 1.188 0.071 -13.164 1.00 97.25 148 LEU A N 1
ATOM 1093 C CA . LEU A 1 148 ? 0.743 -1.290 -12.882 1.00 97.25 148 LEU A CA 1
ATOM 1094 C C . LEU A 1 148 ? 1.421 -1.871 -11.628 1.00 97.25 148 LEU A C 1
ATOM 1096 O O . LEU A 1 148 ? 2.527 -1.446 -11.274 1.00 97.25 148 LEU A O 1
ATOM 1100 N N . PRO A 1 149 ? 0.815 -2.898 -11.000 1.00 98.38 149 PRO A N 1
ATOM 1101 C CA . PRO A 1 149 ? 1.437 -3.608 -9.892 1.00 98.38 149 PRO A CA 1
ATOM 1102 C C . PRO A 1 149 ? 2.831 -4.135 -10.237 1.00 98.38 149 PRO A C 1
ATOM 1104 O O . PRO A 1 149 ? 3.036 -4.779 -11.275 1.00 98.38 149 PRO A O 1
ATOM 1107 N N . ILE A 1 150 ? 3.780 -3.908 -9.332 1.00 97.69 150 ILE A N 1
ATOM 1108 C CA . ILE A 1 150 ? 5.090 -4.556 -9.363 1.00 97.69 150 ILE A CA 1
ATOM 1109 C C . ILE A 1 150 ? 4.883 -6.033 -9.042 1.00 97.69 150 ILE A C 1
ATOM 1111 O O . ILE A 1 150 ? 4.182 -6.376 -8.093 1.00 97.69 150 ILE A O 1
ATOM 1115 N N . LYS A 1 151 ? 5.495 -6.908 -9.842 1.00 95.44 151 LYS A N 1
ATOM 1116 C CA . LYS A 1 151 ? 5.371 -8.361 -9.707 1.00 95.44 151 LYS A CA 1
ATOM 1117 C C . LYS A 1 151 ? 6.658 -8.992 -9.190 1.00 95.44 151 LYS A C 1
ATOM 1119 O O . LYS A 1 151 ? 7.750 -8.531 -9.526 1.00 95.44 151 LYS A O 1
ATOM 1124 N N . ASP A 1 152 ? 6.515 -10.049 -8.402 1.00 90.12 152 ASP A N 1
ATOM 1125 C CA . ASP A 1 152 ? 7.606 -10.929 -7.996 1.00 90.12 152 ASP A CA 1
ATOM 1126 C C . ASP A 1 152 ? 8.069 -11.834 -9.160 1.00 90.12 152 ASP A C 1
ATOM 1128 O O . ASP A 1 152 ? 7.582 -11.755 -10.293 1.00 90.12 152 ASP A O 1
ATOM 1132 N N . THR A 1 153 ? 9.031 -12.718 -8.890 1.00 89.81 153 THR A N 1
ATOM 1133 C CA . THR A 1 153 ? 9.552 -13.675 -9.881 1.00 89.81 153 THR A CA 1
ATOM 1134 C C . THR A 1 153 ? 8.539 -14.745 -10.293 1.00 89.81 153 THR A C 1
ATOM 1136 O O . THR A 1 153 ? 8.700 -15.344 -11.357 1.00 89.81 153 THR A O 1
ATOM 1139 N N . ALA A 1 154 ? 7.499 -14.978 -9.490 1.00 90.19 154 ALA A N 1
ATOM 1140 C CA . ALA A 1 154 ? 6.390 -15.877 -9.794 1.00 90.19 154 ALA A CA 1
ATOM 1141 C C . ALA A 1 154 ? 5.252 -15.176 -10.567 1.00 90.19 154 ALA A C 1
ATOM 1143 O O . ALA A 1 154 ? 4.329 -15.838 -11.039 1.00 90.19 154 ALA A O 1
ATOM 1144 N N . GLY A 1 155 ? 5.332 -13.855 -10.751 1.00 92.62 155 GLY A N 1
ATOM 1145 C CA . GLY A 1 155 ? 4.334 -13.048 -11.446 1.00 92.62 155 GLY A CA 1
ATOM 1146 C C . GLY A 1 155 ? 3.188 -12.552 -10.559 1.00 92.62 155 GLY A C 1
ATOM 1147 O O . GLY A 1 155 ? 2.249 -11.950 -11.093 1.00 92.62 155 GLY A O 1
ATOM 1148 N N . ASN A 1 156 ? 3.258 -12.763 -9.242 1.00 93.75 156 ASN A N 1
ATOM 1149 C CA . ASN A 1 156 ? 2.276 -12.249 -8.291 1.00 93.75 156 ASN A CA 1
ATOM 1150 C C . ASN A 1 156 ? 2.581 -10.784 -7.963 1.00 93.75 156 ASN A C 1
ATOM 1152 O O . ASN A 1 156 ? 3.756 -10.421 -7.888 1.00 93.75 156 ASN A O 1
ATOM 1156 N N . PRO A 1 157 ? 1.567 -9.927 -7.752 1.00 96.38 157 PRO A N 1
ATOM 1157 C CA . PRO A 1 157 ? 1.793 -8.589 -7.221 1.00 96.38 157 PRO A CA 1
ATOM 1158 C C . PRO A 1 157 ? 2.567 -8.634 -5.899 1.00 96.38 157 PRO A C 1
ATOM 1160 O O . PRO A 1 157 ? 2.335 -9.511 -5.072 1.00 96.38 157 PRO A O 1
ATOM 1163 N N . VAL A 1 158 ? 3.454 -7.669 -5.676 1.00 97.00 158 VAL A N 1
ATOM 1164 C CA . VAL A 1 158 ? 4.111 -7.487 -4.378 1.00 97.00 158 VAL A CA 1
ATOM 1165 C C . VAL A 1 158 ? 3.185 -6.659 -3.495 1.00 97.00 158 VAL A C 1
ATOM 1167 O O . VAL A 1 158 ? 3.003 -5.461 -3.721 1.00 97.00 158 VAL A O 1
ATOM 1170 N N . HIS A 1 159 ? 2.571 -7.309 -2.510 1.00 97.12 159 HIS A N 1
ATOM 1171 C CA . HIS A 1 159 ? 1.647 -6.675 -1.579 1.00 97.12 159 HIS A CA 1
ATOM 1172 C C . HIS A 1 159 ? 1.734 -7.287 -0.179 1.00 97.12 159 HIS A C 1
ATOM 1174 O O . HIS A 1 159 ? 2.271 -8.377 0.008 1.00 97.12 159 HIS A O 1
ATOM 1180 N N . MET A 1 160 ? 1.168 -6.582 0.795 1.00 96.31 160 MET A N 1
ATOM 1181 C CA . MET A 1 160 ? 0.974 -7.050 2.160 1.00 96.31 160 MET A CA 1
ATOM 1182 C C . MET A 1 160 ? -0.457 -6.746 2.597 1.00 96.31 160 MET A C 1
ATOM 1184 O O . MET A 1 160 ? -0.982 -5.666 2.324 1.00 96.31 160 MET A O 1
ATOM 1188 N N . ILE A 1 161 ? -1.083 -7.708 3.267 1.00 97.50 161 ILE A N 1
ATOM 1189 C CA . ILE A 1 161 ? -2.357 -7.514 3.959 1.00 97.50 161 ILE A CA 1
ATOM 1190 C C . ILE A 1 161 ? -2.051 -7.022 5.375 1.00 97.50 161 ILE A C 1
ATOM 1192 O O . ILE A 1 161 ? -1.145 -7.548 6.024 1.00 97.50 161 ILE A O 1
ATOM 1196 N N . PHE A 1 162 ? -2.794 -6.030 5.855 1.00 97.19 162 PHE A N 1
ATOM 1197 C CA . PHE A 1 162 ? -2.687 -5.524 7.222 1.00 97.19 162 PHE A CA 1
ATOM 1198 C C . PHE A 1 162 ? -4.071 -5.200 7.788 1.00 97.19 162 PHE A C 1
ATOM 1200 O O . PHE A 1 162 ? -5.036 -5.011 7.047 1.00 97.19 162 PHE A O 1
ATOM 1207 N N . HIS A 1 163 ? -4.148 -5.143 9.116 1.00 97.44 163 HIS A N 1
ATOM 1208 C CA . HIS A 1 163 ? -5.381 -4.860 9.840 1.00 97.44 163 HIS A CA 1
ATOM 1209 C C . HIS A 1 163 ? -5.366 -3.450 10.422 1.00 97.44 163 HIS A C 1
ATOM 1211 O O . HIS A 1 163 ? -4.321 -2.909 10.803 1.00 97.44 163 HIS A O 1
ATOM 1217 N N . VAL A 1 164 ? -6.555 -2.869 10.501 1.00 98.06 164 VAL A N 1
ATOM 1218 C CA . VAL A 1 164 ? -6.815 -1.602 11.162 1.00 98.06 164 VAL A CA 1
ATOM 1219 C C . VAL A 1 164 ? -7.501 -1.908 12.487 1.00 98.06 164 VAL A C 1
ATOM 1221 O O . VAL A 1 164 ? -8.557 -2.531 12.512 1.00 98.06 164 VAL A O 1
ATOM 1224 N N . SER A 1 165 ? -6.895 -1.480 13.591 1.00 97.56 165 SER A N 1
ATOM 1225 C CA . SER A 1 165 ? -7.436 -1.673 14.933 1.00 97.56 165 SER A CA 1
ATOM 1226 C C . SER A 1 165 ? -7.247 -0.429 15.793 1.00 97.56 165 SER A C 1
ATOM 1228 O O . SER A 1 165 ? -6.162 0.152 15.863 1.00 97.56 165 SER A O 1
ATOM 1230 N N . ALA A 1 166 ? -8.280 -0.037 16.533 1.00 95.50 166 ALA A N 1
ATOM 1231 C CA . ALA A 1 166 ? -8.211 1.015 17.541 1.00 95.50 166 ALA A CA 1
ATOM 1232 C C . ALA A 1 166 ? -7.179 0.699 18.641 1.00 95.50 166 ALA A C 1
ATOM 1234 O O . ALA A 1 166 ? -6.632 1.619 19.254 1.00 95.50 166 ALA A O 1
ATOM 1235 N N . GLY A 1 167 ? -6.892 -0.589 18.870 1.00 94.38 167 GLY A N 1
ATOM 1236 C CA . GLY A 1 167 ? -5.888 -1.068 19.820 1.00 94.38 167 GLY A CA 1
ATOM 1237 C C . GLY A 1 167 ? -4.454 -1.103 19.283 1.00 94.38 167 GLY A C 1
ATOM 1238 O O . GLY A 1 167 ? -3.544 -1.403 20.057 1.00 94.38 167 GLY A O 1
ATOM 1239 N N . ALA A 1 168 ? -4.231 -0.795 18.001 1.00 92.81 168 ALA A N 1
ATOM 1240 C CA . ALA A 1 168 ? -2.909 -0.885 17.394 1.00 92.81 168 ALA A CA 1
ATOM 1241 C C . ALA A 1 168 ? -1.893 0.065 18.075 1.00 92.81 168 ALA A C 1
ATOM 1243 O O . ALA A 1 168 ? -2.249 1.182 18.500 1.00 92.81 168 ALA A O 1
ATOM 1244 N N . PRO A 1 169 ? -0.608 -0.334 18.176 1.00 89.50 169 PRO A N 1
ATOM 1245 C CA . PRO A 1 169 ? 0.487 0.574 18.514 1.00 89.50 169 PRO A CA 1
ATOM 1246 C C . PRO A 1 169 ? 0.542 1.779 17.565 1.00 89.50 169 PRO A C 1
ATOM 1248 O O . PRO A 1 169 ? -0.061 1.771 16.496 1.00 89.50 169 PRO A O 1
ATOM 1251 N N . ASP A 1 170 ? 1.256 2.842 17.948 1.00 88.31 170 ASP A N 1
ATOM 1252 C CA . ASP A 1 170 ? 1.482 3.946 17.011 1.00 88.31 170 ASP A CA 1
ATOM 1253 C C . ASP A 1 170 ? 2.404 3.456 15.879 1.00 88.31 170 ASP A C 1
ATOM 1255 O O . ASP A 1 170 ? 3.567 3.135 16.163 1.00 88.31 170 ASP A O 1
ATOM 1259 N N . PR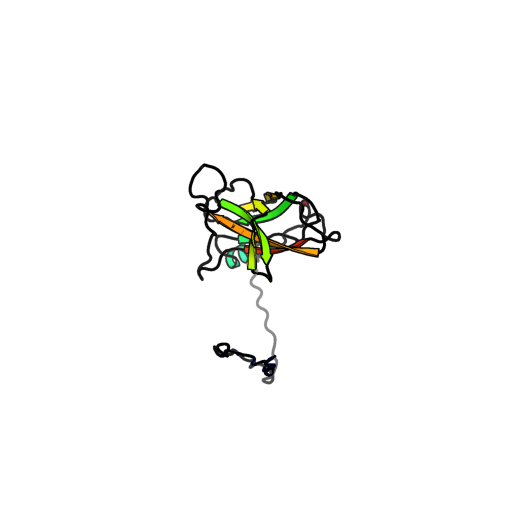O A 1 171 ? 1.928 3.402 14.619 1.00 81.69 171 PRO A N 1
ATOM 1260 C CA . PRO A 1 171 ? 2.692 2.837 13.516 1.00 81.69 171 PRO A CA 1
ATOM 1261 C C . PRO A 1 171 ? 3.986 3.607 13.237 1.00 81.69 171 PRO A C 1
ATOM 1263 O O . PRO A 1 171 ? 4.928 3.010 12.729 1.00 81.69 171 PRO A O 1
ATOM 1266 N N . ALA A 1 172 ? 4.090 4.885 13.622 1.00 80.75 172 ALA A N 1
ATOM 1267 C CA . ALA A 1 172 ? 5.323 5.665 13.480 1.00 80.75 172 ALA A CA 1
ATOM 1268 C C . ALA A 1 172 ? 6.430 5.248 14.465 1.00 80.75 172 ALA A C 1
ATOM 1270 O O . ALA A 1 172 ? 7.586 5.636 14.305 1.00 80.75 172 ALA A O 1
ATOM 1271 N N . THR A 1 173 ? 6.071 4.494 15.505 1.00 79.81 173 THR A N 1
ATOM 1272 C CA . THR A 1 173 ? 6.981 4.070 16.581 1.00 79.81 173 THR A CA 1
ATOM 1273 C C . THR A 1 173 ? 7.295 2.580 16.547 1.00 79.81 173 T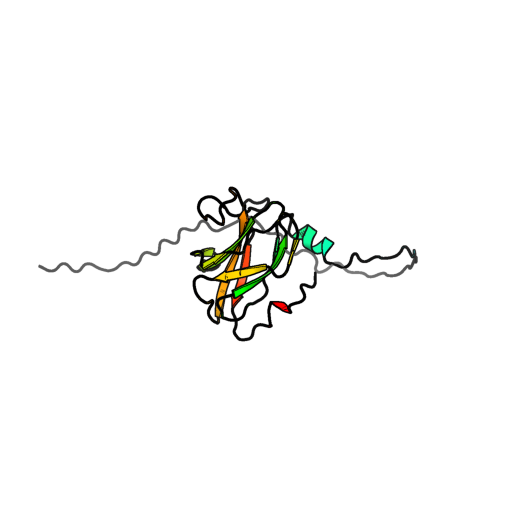HR A C 1
ATOM 1275 O O . THR A 1 173 ? 8.070 2.100 17.372 1.00 79.81 173 THR A O 1
ATOM 1278 N N . VAL A 1 174 ? 6.697 1.839 15.609 1.00 78.50 174 VAL A N 1
ATOM 1279 C CA . VAL A 1 174 ? 6.967 0.411 15.445 1.00 78.50 174 VAL A CA 1
ATOM 1280 C C . VAL A 1 174 ? 8.383 0.252 14.906 1.00 78.50 174 VAL A C 1
ATOM 1282 O O . VAL A 1 174 ? 8.664 0.586 13.754 1.00 78.50 174 VAL A O 1
ATOM 1285 N N . GLU A 1 175 ? 9.276 -0.266 15.748 1.00 69.56 175 GLU A N 1
ATOM 1286 C CA . GLU A 1 175 ? 10.596 -0.688 15.300 1.00 69.56 175 GLU A CA 1
ATOM 1287 C C . GLU A 1 175 ? 10.441 -1.884 14.372 1.00 69.56 175 GLU A C 1
ATOM 1289 O O . GLU A 1 175 ? 9.906 -2.930 14.749 1.00 69.56 175 GLU A O 1
ATOM 1294 N N . VAL A 1 176 ? 10.921 -1.731 13.141 1.00 64.25 176 VAL A N 1
ATOM 1295 C CA . VAL A 1 176 ? 10.987 -2.849 12.214 1.00 64.25 176 VAL A CA 1
ATOM 1296 C C . VAL A 1 176 ? 12.262 -3.624 12.522 1.00 64.25 176 VAL A C 1
ATOM 1298 O O . VAL A 1 176 ? 13.329 -3.362 11.971 1.00 64.25 176 VAL A O 1
ATOM 1301 N N . ALA A 1 177 ? 12.158 -4.522 13.499 1.00 53.41 177 ALA A N 1
ATOM 1302 C CA . ALA A 1 177 ? 13.235 -5.429 13.855 1.00 53.41 177 ALA A CA 1
ATOM 1303 C C . ALA A 1 177 ? 13.297 -6.543 12.807 1.00 53.41 177 ALA A C 1
ATOM 1305 O O . ALA A 1 177 ? 12.555 -7.522 12.870 1.00 53.41 177 ALA A O 1
ATOM 1306 N N . PHE A 1 178 ? 14.169 -6.342 11.828 1.00 52.78 178 PHE A N 1
ATOM 1307 C CA . PHE A 1 178 ? 14.676 -7.401 10.978 1.00 52.78 178 PHE A CA 1
ATOM 1308 C C . PHE A 1 178 ? 15.981 -7.871 11.609 1.00 52.78 178 PHE A C 1
ATOM 1310 O O . PHE A 1 178 ? 16.983 -7.125 11.546 1.00 52.78 178 PHE A O 1
#